Protein AF-Q8HYE0-F1 (afdb_monomer_lite)

InterPro domains:
  IPR008854 TPMT family [PF05724] (25-119)
  IPR008854 TPMT family [PS51585] (26-147)
  IPR029063 S-adenosyl-L-methionine-dependent methyltransferase superfamily [G3DSA:3.40.50.150] (15-128)
  IPR029063 S-adenosyl-L-methionine-dependent methyltransferase superfamily [SSF53335] (19-123)

Secondary structure (DSSP, 8-state):
------------S--GGGGTT----HHHHHHHHHTT--TT--TT--HHHHHHHHHHHTT--S-EEEEET-TT-THHHHHHTTT-EEEEE-S-HHHHHHHHHHTT--EEEEE-TTSTT-EEEEE------TTS--------EEEEEP-

pLDDT: mean 82.23, std 21.08, range [30.97, 98.31]

Organism: Canis lupus familiaris (NCBI:txid9615)

Structure (mmCIF, N/CA/C/O backbone):
data_AF-Q8HYE0-F1
#
_entry.id   AF-Q8HYE0-F1
#
loop_
_atom_site.group_PDB
_atom_site.id
_atom_site.type_symbol
_atom_site.label_atom_id
_atom_site.label_alt_id
_atom_site.label_comp_id
_atom_site.label_asym_id
_atom_site.label_entity_id
_atom_site.label_seq_id
_atom_site.pdbx_PDB_ins_code
_atom_site.Cartn_x
_atom_site.Cartn_y
_atom_site.Cartn_z
_atom_site.occupancy
_atom_site.B_iso_or_equiv
_atom_site.auth_seq_id
_atom_site.auth_comp_id
_atom_site.auth_asym_id
_atom_site.auth_atom_id
_atom_site.pdbx_PDB_model_num
ATOM 1 N N . MET A 1 1 ? -49.484 -1.782 -37.147 1.00 36.88 1 MET A N 1
ATOM 2 C CA . MET A 1 1 ? -48.551 -1.185 -38.129 1.00 36.88 1 MET A CA 1
ATOM 3 C C . MET A 1 1 ? -48.220 0.195 -37.594 1.00 36.88 1 MET A C 1
ATOM 5 O O . MET A 1 1 ? -49.153 0.908 -37.290 1.00 36.88 1 MET A O 1
ATOM 9 N N . ASP A 1 2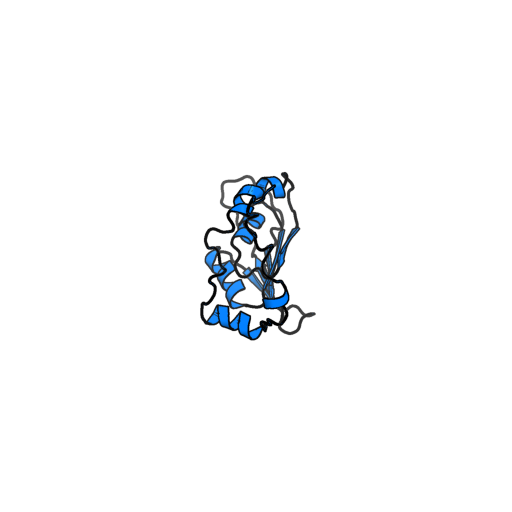 ? -47.003 0.627 -37.333 1.00 38.72 2 ASP A N 1
ATOM 10 C CA . ASP A 1 2 ? -45.665 0.114 -37.563 1.00 38.72 2 ASP A CA 1
ATOM 11 C C . ASP A 1 2 ? -44.758 0.793 -36.515 1.00 38.72 2 ASP A C 1
ATOM 13 O O . ASP A 1 2 ? -45.132 1.772 -35.870 1.00 38.72 2 ASP A O 1
ATOM 17 N N . LYS A 1 3 ? -43.611 0.162 -36.326 1.00 45.47 3 LYS A N 1
ATOM 18 C CA . LYS A 1 3 ? -42.495 0.346 -35.402 1.00 45.47 3 LYS A CA 1
ATOM 19 C C . LYS A 1 3 ? -41.990 1.805 -35.411 1.00 45.47 3 LYS A C 1
ATOM 21 O O . LYS A 1 3 ? -42.129 2.520 -36.391 1.00 45.47 3 LYS A O 1
ATOM 26 N N . THR A 1 4 ? -41.301 2.327 -34.402 1.00 39.41 4 THR A N 1
ATOM 27 C CA . THR A 1 4 ? -39.982 1.848 -33.975 1.00 39.41 4 THR A CA 1
ATOM 28 C C . THR A 1 4 ? -39.584 2.630 -32.724 1.00 39.41 4 THR A C 1
ATOM 30 O O . THR A 1 4 ? -39.259 3.811 -32.795 1.00 39.41 4 THR A O 1
ATOM 33 N N . ARG A 1 5 ? -39.598 1.973 -31.562 1.00 45.75 5 ARG A N 1
ATOM 34 C CA . ARG A 1 5 ? -38.844 2.427 -30.392 1.00 45.75 5 ARG A CA 1
ATOM 35 C C . ARG A 1 5 ? -37.431 1.905 -30.603 1.00 45.75 5 ARG A C 1
ATOM 37 O O . ARG A 1 5 ? -37.188 0.719 -30.401 1.00 45.75 5 ARG A O 1
ATOM 44 N N . THR A 1 6 ? -36.538 2.754 -31.096 1.00 40.34 6 THR A N 1
ATOM 45 C CA . THR A 1 6 ? -35.111 2.452 -31.186 1.00 40.34 6 THR A CA 1
ATOM 46 C C . THR A 1 6 ? -34.599 2.248 -29.766 1.00 40.34 6 THR A C 1
ATOM 48 O O . THR A 1 6 ? -34.343 3.194 -29.024 1.00 40.34 6 THR A O 1
ATOM 51 N N . PHE A 1 7 ? -34.538 0.975 -29.372 1.00 42.16 7 PHE A N 1
ATOM 52 C CA . PHE A 1 7 ? -33.650 0.485 -28.334 1.00 42.16 7 PHE A CA 1
ATOM 53 C C . PHE A 1 7 ? -32.269 1.033 -28.675 1.00 42.16 7 PHE A C 1
ATOM 55 O O . PHE A 1 7 ? -31.673 0.649 -29.679 1.00 42.16 7 PHE A O 1
ATOM 62 N N . LEU A 1 8 ? -31.811 2.004 -27.891 1.00 46.84 8 LEU A N 1
ATOM 63 C CA . LEU A 1 8 ? -30.407 2.354 -27.883 1.00 46.84 8 LEU A CA 1
ATOM 64 C C . LEU A 1 8 ? -29.687 1.082 -27.455 1.00 46.84 8 LEU A C 1
ATOM 66 O O . LEU A 1 8 ? -29.882 0.600 -26.340 1.00 46.84 8 LEU A O 1
ATOM 70 N N . ASP A 1 9 ? -28.950 0.525 -28.405 1.00 46.91 9 ASP A N 1
ATOM 71 C CA . ASP A 1 9 ? -28.003 -0.564 -28.254 1.00 46.91 9 ASP A CA 1
ATOM 72 C C . ASP A 1 9 ? -26.923 -0.096 -27.268 1.00 46.91 9 ASP A C 1
ATOM 74 O O . ASP A 1 9 ? -25.861 0.413 -27.635 1.00 46.91 9 ASP A O 1
ATOM 78 N N . VAL A 1 10 ? -27.259 -0.133 -25.978 1.00 52.53 10 VAL A N 1
ATOM 79 C CA . VAL A 1 10 ? -26.286 -0.011 -24.904 1.00 52.53 10 VAL A CA 1
ATOM 80 C C . VAL A 1 10 ? -25.490 -1.292 -25.003 1.00 52.53 10 VAL A C 1
ATOM 82 O O . VAL A 1 10 ? -25.936 -2.330 -24.522 1.00 52.53 10 VAL A O 1
ATOM 85 N N . LYS A 1 11 ? -24.341 -1.221 -25.679 1.00 49.06 11 LYS A N 1
ATOM 86 C CA . LYS A 1 11 ? -23.344 -2.281 -25.627 1.00 49.06 11 LYS A CA 1
ATOM 87 C C . LYS A 1 11 ? -23.018 -2.530 -24.161 1.00 49.06 11 LYS A C 1
ATOM 89 O O . LYS A 1 11 ? -22.333 -1.746 -23.504 1.00 49.06 11 LYS A O 1
ATOM 94 N N . GLU A 1 12 ? -23.626 -3.603 -23.684 1.00 57.47 12 GLU A N 1
ATOM 95 C CA . GLU A 1 12 ? -23.318 -4.358 -22.489 1.00 57.47 12 GLU A CA 1
ATOM 96 C C . GLU A 1 12 ? -21.791 -4.469 -22.377 1.00 57.47 12 GLU A C 1
ATOM 98 O O . GLU A 1 12 ? -21.123 -4.644 -23.393 1.00 57.47 12 GLU A O 1
ATOM 103 N N . TYR A 1 13 ? -21.272 -4.230 -21.171 1.00 58.56 13 TYR A N 1
ATOM 104 C CA . TYR A 1 13 ? -19.877 -4.285 -20.710 1.00 58.56 13 TYR A CA 1
ATOM 105 C C . TYR A 1 13 ? -18.790 -4.703 -21.728 1.00 58.56 13 TYR A C 1
ATOM 107 O O . TYR A 1 13 ? -18.929 -5.726 -22.392 1.00 58.56 13 TYR A O 1
ATOM 115 N N . PRO A 1 14 ? -17.650 -3.978 -21.800 1.00 65.25 14 PRO A N 1
ATOM 116 C CA . PRO A 1 14 ? -16.597 -4.253 -22.778 1.00 65.25 14 PRO A CA 1
ATOM 117 C C . PRO A 1 14 ? -16.206 -5.733 -22.781 1.00 65.25 14 PRO A C 1
ATOM 119 O O . PRO A 1 14 ? -15.970 -6.305 -21.717 1.00 65.25 14 PRO A O 1
ATOM 122 N N . ASP A 1 15 ? -16.142 -6.305 -23.986 1.00 74.94 15 ASP A N 1
ATOM 123 C CA . ASP A 1 15 ? -15.785 -7.698 -24.252 1.00 74.94 15 ASP A CA 1
ATOM 124 C C . ASP A 1 15 ? -14.587 -8.126 -23.389 1.00 74.94 15 ASP A C 1
ATOM 126 O O . ASP A 1 15 ? -13.465 -7.623 -23.533 1.00 74.94 15 ASP A O 1
ATOM 130 N N . THR A 1 16 ? -14.852 -9.035 -22.448 1.00 76.62 16 THR A N 1
ATOM 131 C CA . THR A 1 16 ? -13.880 -9.523 -21.465 1.00 76.62 16 THR A CA 1
ATOM 132 C C . THR A 1 16 ? -12.692 -10.219 -22.128 1.00 76.62 16 THR A C 1
ATOM 134 O O . THR A 1 16 ? -11.622 -10.324 -21.527 1.00 76.62 16 THR A O 1
ATOM 137 N N . GLU A 1 17 ? -12.834 -10.632 -23.390 1.00 86.31 17 GLU A N 1
ATOM 138 C CA . GLU A 1 17 ? -11.787 -11.299 -24.154 1.00 86.31 17 GLU A CA 1
ATOM 139 C C . GLU A 1 17 ? -10.664 -10.346 -24.596 1.00 86.31 17 GLU A C 1
ATOM 141 O O . GLU A 1 17 ? -9.541 -10.797 -24.832 1.00 86.31 17 GLU A O 1
ATOM 146 N N . VAL A 1 18 ? -10.911 -9.029 -24.660 1.00 89.44 18 VAL A N 1
ATOM 147 C CA . VAL A 1 18 ? -9.948 -8.033 -25.182 1.00 89.44 18 VAL A CA 1
ATOM 148 C C . VAL A 1 18 ? -8.645 -8.001 -24.377 1.00 89.44 18 VAL A C 1
ATOM 150 O O . VAL A 1 18 ? -7.583 -7.679 -24.910 1.00 89.44 18 VAL A O 1
ATOM 153 N N . GLN A 1 19 ? -8.698 -8.337 -23.087 1.00 89.31 19 GLN A N 1
ATOM 154 C CA . GLN A 1 19 ? -7.539 -8.285 -22.191 1.00 89.31 19 GLN A CA 1
ATOM 155 C C . GLN A 1 19 ? -7.070 -9.656 -21.699 1.00 89.31 19 GLN A C 1
ATOM 157 O O . GLN A 1 19 ? -6.101 -9.712 -20.946 1.00 89.31 19 GLN A O 1
ATOM 162 N N . LYS A 1 20 ? -7.690 -10.756 -22.145 1.00 91.75 20 LYS A N 1
ATOM 163 C CA . LYS A 1 20 ? -7.475 -12.099 -21.576 1.00 91.75 20 LYS A CA 1
ATOM 164 C C . LYS A 1 20 ? -6.023 -12.586 -21.592 1.00 91.75 20 LYS A C 1
ATOM 166 O O . LYS A 1 20 ? -5.606 -13.310 -20.701 1.00 91.75 20 LYS A O 1
ATOM 171 N N . ASN A 1 21 ? -5.255 -12.163 -22.596 1.00 94.00 21 ASN A N 1
ATOM 172 C CA . ASN A 1 21 ? -3.861 -12.567 -22.793 1.00 94.00 21 ASN A CA 1
ATOM 173 C C . ASN A 1 21 ? -2.860 -11.500 -22.321 1.00 94.00 21 ASN A C 1
ATOM 175 O O . ASN A 1 21 ? -1.671 -11.602 -22.618 1.00 94.00 21 ASN A O 1
ATOM 179 N N . ARG A 1 22 ? -3.314 -10.436 -21.643 1.00 94.12 22 ARG A N 1
ATOM 180 C CA . ARG A 1 22 ? -2.403 -9.419 -21.110 1.00 94.12 22 ARG A CA 1
ATOM 181 C C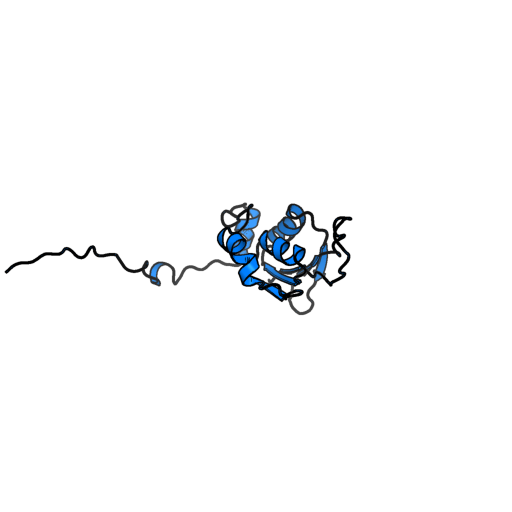 . ARG A 1 22 ? -1.686 -9.984 -19.893 1.00 94.12 22 ARG A C 1
ATOM 183 O O . ARG A 1 22 ? -2.315 -10.313 -18.894 1.00 94.12 22 ARG A O 1
ATOM 190 N N . VAL A 1 23 ? -0.365 -10.028 -19.979 1.00 95.50 23 VAL A N 1
ATOM 191 C CA . VAL A 1 23 ? 0.522 -10.438 -18.892 1.00 95.50 23 VAL A CA 1
ATOM 192 C C . VAL A 1 23 ? 1.385 -9.242 -18.510 1.00 95.50 23 VAL A C 1
ATOM 194 O O . VAL A 1 23 ? 1.772 -8.459 -19.376 1.00 95.50 23 VAL A O 1
ATOM 197 N N . LEU A 1 24 ? 1.634 -9.088 -17.213 1.00 96.75 24 LEU A N 1
ATOM 198 C CA . LEU A 1 24 ? 2.617 -8.161 -16.668 1.00 96.75 24 LEU A CA 1
ATOM 199 C C . LEU A 1 24 ? 3.530 -8.963 -15.742 1.00 96.75 24 LEU A C 1
ATOM 201 O O . LEU A 1 24 ? 3.026 -9.612 -14.822 1.00 96.75 24 LEU A O 1
ATOM 205 N N . THR A 1 25 ? 4.837 -8.951 -15.990 1.00 97.62 25 THR A N 1
ATOM 206 C CA . THR A 1 25 ? 5.800 -9.678 -15.150 1.00 97.62 25 THR A CA 1
ATOM 207 C C . THR A 1 25 ? 6.132 -8.905 -13.871 1.00 97.62 25 THR A C 1
ATOM 209 O O . THR A 1 25 ? 5.815 -7.718 -13.724 1.00 97.62 25 THR A O 1
ATOM 212 N N . LEU A 1 26 ? 6.782 -9.580 -12.918 1.00 95.44 26 LEU A N 1
ATOM 213 C CA . LEU A 1 26 ? 7.219 -8.967 -11.662 1.00 95.44 26 LEU A CA 1
ATOM 214 C C . LEU A 1 26 ? 8.254 -7.860 -11.913 1.00 95.44 26 LEU A C 1
ATOM 216 O O . LEU A 1 26 ? 8.175 -6.789 -11.308 1.00 95.44 26 LEU A O 1
ATOM 220 N N . GLU A 1 27 ? 9.167 -8.086 -12.856 1.00 96.19 27 GLU A N 1
ATOM 221 C CA . GLU A 1 27 ? 10.210 -7.142 -13.261 1.00 96.19 27 GLU A CA 1
ATOM 222 C C . GLU A 1 27 ? 9.600 -5.904 -13.920 1.00 96.19 27 GLU A C 1
ATOM 224 O O . GLU A 1 27 ? 9.979 -4.781 -13.597 1.00 96.19 27 GLU A O 1
ATOM 229 N N . GLU A 1 28 ? 8.600 -6.078 -14.792 1.00 97.75 28 GLU A N 1
ATOM 230 C CA . GLU A 1 28 ? 7.900 -4.953 -15.421 1.00 97.75 28 GLU A CA 1
ATOM 231 C C . GLU A 1 28 ? 7.161 -4.086 -14.392 1.00 97.75 28 GLU A C 1
ATOM 233 O O . GLU A 1 28 ? 7.091 -2.859 -14.534 1.00 97.75 28 GLU A O 1
ATOM 238 N N . TRP A 1 29 ? 6.609 -4.700 -13.340 1.00 97.38 29 TRP A N 1
ATOM 239 C CA . TRP A 1 29 ? 5.995 -3.957 -12.242 1.00 97.38 29 TRP A CA 1
ATOM 240 C C . TRP A 1 29 ? 7.030 -3.226 -11.385 1.00 97.38 29 TRP A C 1
ATOM 242 O O . TRP A 1 29 ? 6.842 -2.047 -11.083 1.00 97.38 29 TRP A O 1
ATOM 252 N N . GLN A 1 30 ? 8.145 -3.870 -11.037 1.00 96.31 30 GLN A N 1
ATOM 253 C CA . GLN A 1 30 ? 9.253 -3.213 -10.334 1.00 96.31 30 GLN A CA 1
ATOM 254 C C . GLN A 1 30 ? 9.812 -2.034 -11.145 1.00 96.31 30 GLN A C 1
ATOM 256 O O . GLN A 1 30 ? 10.013 -0.948 -10.598 1.00 96.31 30 GLN A O 1
ATOM 261 N N . GLU A 1 31 ? 9.955 -2.192 -12.460 1.00 98.00 31 GLU A N 1
ATOM 262 C CA . GLU A 1 31 ? 10.415 -1.132 -13.355 1.00 98.00 31 GLU A CA 1
ATOM 263 C C . GLU A 1 31 ? 9.455 0.065 -13.369 1.00 98.00 31 GLU A C 1
ATOM 265 O O . GLU A 1 31 ? 9.895 1.210 -13.451 1.00 98.00 31 GLU A O 1
ATOM 270 N N . LYS A 1 32 ? 8.136 -0.134 -13.228 1.00 98.31 32 LYS A N 1
ATOM 271 C CA . LYS A 1 32 ? 7.189 0.993 -13.082 1.00 98.31 32 LYS A CA 1
ATOM 272 C C . LYS A 1 32 ? 7.486 1.844 -11.848 1.00 98.31 32 LYS A C 1
ATOM 274 O O . LYS A 1 32 ? 7.334 3.062 -11.921 1.00 98.31 32 LYS A O 1
ATOM 279 N N . TRP A 1 33 ? 7.920 1.235 -10.747 1.00 98.19 33 TRP A N 1
ATOM 280 C CA . TRP A 1 33 ? 8.322 1.971 -9.549 1.00 98.19 33 TRP A CA 1
ATOM 281 C C . TRP A 1 33 ? 9.612 2.758 -9.776 1.00 98.19 33 TRP A C 1
ATOM 283 O O . TRP A 1 33 ? 9.642 3.958 -9.500 1.00 98.19 33 TRP A O 1
ATOM 293 N N . VAL A 1 34 ? 10.638 2.113 -10.340 1.00 98.00 34 VAL A N 1
ATOM 294 C CA . VAL A 1 34 ? 11.932 2.749 -10.652 1.00 98.00 34 VAL A CA 1
ATOM 295 C C . VAL A 1 34 ? 11.746 3.928 -11.612 1.00 98.00 34 VAL A C 1
ATOM 297 O O . VAL A 1 34 ? 12.198 5.038 -11.336 1.00 98.00 34 VAL A O 1
ATOM 300 N N . SER A 1 35 ? 10.993 3.720 -12.692 1.00 97.94 35 SER A N 1
ATOM 301 C CA . SER A 1 35 ? 10.704 4.729 -13.723 1.00 97.94 35 SER A CA 1
ATOM 302 C C . SER A 1 35 ? 9.613 5.740 -13.344 1.00 97.94 35 SER A C 1
ATOM 304 O O . SER A 1 35 ? 9.180 6.518 -14.194 1.00 97.94 35 SER A O 1
ATOM 306 N N . ARG A 1 36 ? 9.132 5.745 -12.090 1.00 97.50 36 ARG A N 1
ATOM 307 C CA . ARG A 1 36 ? 8.083 6.661 -11.592 1.00 97.50 36 ARG A CA 1
ATOM 308 C C . ARG A 1 36 ? 6.757 6.600 -12.362 1.00 97.50 36 ARG A C 1
ATOM 310 O O . ARG A 1 36 ? 5.931 7.506 -12.272 1.00 97.50 36 ARG A O 1
ATOM 317 N N . ARG A 1 37 ? 6.479 5.488 -13.046 1.00 97.88 37 ARG A N 1
ATOM 318 C CA . ARG A 1 37 ? 5.206 5.205 -13.733 1.00 97.88 37 ARG A CA 1
ATOM 319 C C . ARG A 1 37 ? 4.165 4.631 -12.767 1.00 97.88 37 ARG A C 1
ATOM 321 O O . ARG A 1 37 ? 3.576 3.579 -13.018 1.00 97.88 37 ARG A O 1
ATOM 328 N N . ILE A 1 38 ? 3.923 5.350 -11.672 1.00 97.19 38 ILE A N 1
ATOM 329 C CA . ILE A 1 38 ? 3.056 4.947 -10.552 1.00 97.19 38 ILE A CA 1
ATOM 330 C C . ILE A 1 38 ? 1.721 5.707 -10.516 1.00 97.19 38 ILE A C 1
ATOM 332 O O . ILE A 1 38 ? 1.182 5.982 -9.450 1.00 97.19 38 ILE A O 1
ATOM 336 N N . GLY A 1 39 ? 1.151 6.027 -11.684 1.00 97.06 39 GLY A N 1
ATOM 337 C CA . GLY A 1 39 ? -0.107 6.789 -11.804 1.00 97.06 39 GLY A CA 1
ATOM 338 C C . GLY A 1 39 ? -1.352 6.115 -11.203 1.00 97.06 39 GLY A C 1
ATOM 339 O O . GLY A 1 39 ? -2.426 6.705 -11.199 1.00 97.06 39 GLY A O 1
ATOM 340 N N . PHE A 1 40 ? -1.218 4.887 -10.697 1.00 96.25 40 PHE A N 1
ATOM 341 C CA . PHE A 1 40 ? -2.237 4.200 -9.903 1.00 96.25 40 PHE A CA 1
ATOM 342 C C . PHE A 1 40 ? -2.279 4.675 -8.440 1.00 96.25 40 PHE A C 1
ATOM 344 O O . PHE A 1 40 ? -3.275 4.442 -7.757 1.00 96.25 40 PHE A O 1
ATOM 351 N N . HIS A 1 41 ? -1.218 5.316 -7.938 1.00 97.50 41 HIS A N 1
ATOM 352 C CA . HIS A 1 41 ? -1.164 5.800 -6.564 1.00 97.50 41 HIS A CA 1
ATOM 353 C C . HIS A 1 41 ? -2.100 6.999 -6.359 1.00 97.50 41 HIS A C 1
ATOM 355 O O . HIS A 1 41 ? -2.122 7.937 -7.153 1.00 97.50 41 HIS A O 1
ATOM 361 N N . GLN A 1 42 ? -2.863 6.972 -5.265 1.00 97.12 42 GLN A N 1
ATOM 362 C CA . GLN A 1 42 ? -3.777 8.040 -4.871 1.00 97.12 42 GLN A CA 1
ATOM 363 C C . GLN A 1 42 ? -3.256 8.707 -3.594 1.00 97.12 42 GLN A C 1
ATOM 365 O O . GLN A 1 42 ? -3.475 8.193 -2.502 1.00 97.12 42 GLN A O 1
ATOM 370 N N . GLU A 1 43 ? -2.614 9.872 -3.719 1.00 96.12 43 GLU A N 1
ATOM 371 C CA . GLU A 1 43 ? -1.972 10.575 -2.587 1.00 96.12 43 GLU A CA 1
ATOM 372 C C . GLU A 1 43 ? -2.941 10.899 -1.437 1.00 96.12 43 GLU A C 1
ATOM 374 O O . GLU A 1 43 ? -2.578 10.875 -0.266 1.00 96.12 43 GLU A O 1
ATOM 379 N N . GLN A 1 44 ? -4.204 11.186 -1.765 1.00 95.75 44 GLN A N 1
ATOM 380 C CA . GLN A 1 44 ? -5.262 11.490 -0.789 1.00 95.75 44 GLN A CA 1
ATOM 381 C C . GLN A 1 44 ? -6.070 10.248 -0.366 1.00 95.75 44 GLN A C 1
ATOM 383 O O . GLN A 1 44 ? -7.028 10.358 0.407 1.00 95.75 44 GLN A O 1
ATOM 388 N N . GLY A 1 45 ? -5.696 9.080 -0.891 1.00 96.44 45 GLY A N 1
ATOM 389 C CA . GLY A 1 45 ? -6.363 7.801 -0.703 1.00 96.44 45 GLY A CA 1
ATOM 390 C C . GLY A 1 45 ? -7.704 7.655 -1.424 1.00 96.44 45 GLY A C 1
ATOM 391 O O . GLY A 1 45 ? -8.254 8.578 -2.038 1.00 96.44 45 GLY A O 1
ATOM 392 N N . HIS A 1 46 ? -8.255 6.453 -1.318 1.00 97.75 46 HIS A N 1
ATOM 393 C CA . HIS A 1 46 ? -9.452 6.017 -2.006 1.00 97.75 46 HIS A CA 1
ATOM 394 C C . HIS A 1 46 ? -10.704 6.640 -1.385 1.00 97.75 46 HIS A C 1
ATOM 396 O O . HIS A 1 46 ? -11.138 6.294 -0.281 1.00 97.75 46 HIS A O 1
ATOM 402 N N . LYS A 1 47 ? -11.338 7.554 -2.129 1.00 97.19 47 LYS A N 1
ATOM 403 C CA . LYS A 1 47 ? -12.482 8.360 -1.660 1.00 97.19 47 LYS A CA 1
ATOM 404 C C . LYS A 1 47 ? -13.653 7.516 -1.149 1.00 97.19 47 LYS A C 1
ATOM 406 O O . LYS A 1 47 ? -14.249 7.861 -0.130 1.00 97.19 47 LYS A O 1
ATOM 411 N N . LEU A 1 48 ? -13.977 6.409 -1.826 1.00 97.88 48 LEU A N 1
ATOM 412 C CA . LEU A 1 48 ? -15.066 5.529 -1.384 1.00 97.88 48 LEU A CA 1
ATOM 413 C C . LEU A 1 48 ? -14.693 4.761 -0.118 1.00 97.88 48 LEU A C 1
ATOM 415 O O . LEU A 1 48 ? -15.545 4.598 0.750 1.00 97.88 48 LEU A O 1
ATOM 419 N N . LEU A 1 49 ? -13.428 4.348 0.030 1.00 97.38 49 LEU A N 1
ATOM 420 C CA . LEU A 1 49 ? -13.010 3.678 1.259 1.00 97.38 49 LEU A CA 1
ATOM 421 C C . LEU A 1 49 ? -13.096 4.653 2.428 1.00 97.38 49 LEU A C 1
ATOM 423 O O . LEU A 1 49 ? -13.698 4.322 3.437 1.00 97.38 49 LEU A O 1
ATOM 427 N N . LYS A 1 50 ? -12.610 5.888 2.255 1.00 95.50 50 LYS A N 1
ATOM 428 C CA . LYS A 1 50 ? -12.742 6.948 3.263 1.00 95.50 50 LYS A CA 1
ATOM 429 C C . LYS A 1 50 ? -14.199 7.182 3.674 1.00 95.50 50 LYS A C 1
ATOM 431 O O . LYS A 1 50 ? -14.475 7.302 4.861 1.00 95.50 50 LYS A O 1
ATOM 436 N N . LYS A 1 51 ? -15.127 7.214 2.708 1.00 96.88 51 LYS A N 1
ATOM 437 C CA . LYS A 1 51 ? -16.570 7.383 2.957 1.00 96.88 51 LYS A CA 1
ATOM 438 C C . LYS A 1 51 ? -17.178 6.223 3.755 1.00 96.88 51 LYS A C 1
ATOM 440 O O . LYS A 1 51 ? -18.066 6.457 4.565 1.00 96.88 51 LYS A O 1
ATOM 445 N N . HIS A 1 52 ? -16.736 4.992 3.505 1.00 96.94 52 HIS A N 1
ATOM 446 C CA . HIS A 1 52 ? -17.334 3.781 4.076 1.00 96.94 52 HIS A CA 1
ATOM 447 C C . HIS A 1 52 ? -16.510 3.149 5.206 1.00 96.94 52 HIS A C 1
ATOM 449 O O . HIS A 1 52 ? -16.907 2.112 5.731 1.00 96.94 52 HIS A O 1
ATOM 455 N N . LEU A 1 53 ? -15.392 3.765 5.604 1.00 94.56 53 LEU A N 1
ATOM 456 C CA . LEU A 1 53 ? -14.445 3.193 6.558 1.00 94.56 53 LEU A CA 1
ATOM 457 C C . LEU A 1 53 ? -15.101 2.892 7.908 1.00 94.56 53 LEU A C 1
ATOM 459 O O . LEU A 1 53 ? -14.955 1.791 8.425 1.00 94.56 53 LEU A O 1
ATOM 463 N N . ASP A 1 54 ? -15.878 3.829 8.447 1.00 93.44 54 ASP A N 1
ATOM 464 C CA . ASP A 1 54 ? -16.525 3.646 9.750 1.00 93.44 54 ASP A CA 1
ATOM 465 C C . ASP A 1 54 ? -17.583 2.528 9.703 1.00 93.44 54 ASP A C 1
ATOM 467 O O . ASP A 1 54 ? -17.692 1.723 10.628 1.00 93.44 54 ASP A O 1
ATOM 471 N N . THR A 1 55 ? -18.314 2.409 8.587 1.00 94.88 55 THR A N 1
ATOM 472 C CA . THR A 1 55 ? -19.264 1.308 8.356 1.00 94.88 55 THR A CA 1
ATOM 473 C C . THR A 1 55 ? -18.560 -0.034 8.189 1.00 94.88 55 THR A C 1
ATOM 475 O O . THR A 1 55 ? -19.085 -1.049 8.636 1.00 94.88 55 THR A O 1
ATOM 478 N N . PHE A 1 56 ? -17.392 -0.055 7.546 1.00 92.69 56 PHE A N 1
ATOM 479 C CA . PHE A 1 56 ? -16.587 -1.264 7.388 1.00 92.69 56 PHE A CA 1
ATOM 480 C C . PHE A 1 56 ? -16.056 -1.757 8.737 1.00 92.69 56 PHE A C 1
ATOM 482 O O . PHE A 1 56 ? -16.119 -2.948 9.019 1.00 92.69 56 PHE A O 1
ATOM 489 N N . LEU A 1 57 ? -15.589 -0.836 9.583 1.00 93.62 57 LEU A N 1
ATOM 490 C CA . LEU A 1 57 ? -15.018 -1.159 10.888 1.00 93.62 57 LEU A CA 1
ATOM 491 C C . LEU A 1 57 ? -16.066 -1.506 11.948 1.00 93.62 57 LEU A C 1
ATOM 493 O O . LEU A 1 57 ? -15.739 -2.213 12.891 1.00 93.62 57 LEU A O 1
ATOM 497 N N . LYS A 1 58 ? -17.305 -1.005 11.835 1.00 91.31 58 LYS A N 1
ATOM 498 C CA . LYS A 1 58 ? -18.428 -1.295 12.756 1.00 91.31 58 LYS A CA 1
ATOM 499 C C . LYS A 1 58 ? -18.114 -1.104 14.251 1.00 91.31 58 LYS A C 1
ATOM 501 O O . LYS A 1 58 ? -18.748 -1.719 15.102 1.00 91.31 58 LYS A O 1
ATOM 506 N N . GLY A 1 59 ? -17.146 -0.249 14.585 1.00 87.19 59 GLY A N 1
ATOM 507 C CA . GLY A 1 59 ? -16.684 -0.055 15.964 1.00 87.19 59 GLY A CA 1
ATOM 508 C C . GLY A 1 59 ? -15.873 -1.223 16.540 1.00 87.19 59 GLY A C 1
ATOM 509 O O . GLY A 1 59 ? -15.559 -1.212 17.731 1.00 87.19 59 GLY A O 1
ATOM 510 N N . GLU A 1 60 ? -15.518 -2.216 15.723 1.00 89.56 60 GLU A N 1
ATOM 511 C CA . GLU A 1 60 ? -14.588 -3.268 16.112 1.00 89.56 60 GLU A CA 1
ATOM 512 C C . GLU A 1 60 ? -13.199 -2.675 16.364 1.00 89.56 60 GLU A C 1
ATOM 514 O O . GLU A 1 60 ? -12.801 -1.687 15.752 1.00 89.56 60 GLU A O 1
ATOM 519 N N . ASN A 1 61 ? -12.445 -3.284 17.277 1.00 88.00 61 ASN A N 1
ATOM 520 C CA . ASN A 1 61 ? -11.084 -2.876 17.617 1.00 88.00 61 ASN A CA 1
ATOM 521 C C . ASN A 1 61 ? -10.131 -4.041 17.347 1.00 88.00 61 ASN A C 1
ATOM 523 O O . ASN A 1 61 ? -10.514 -5.200 17.479 1.00 88.00 61 ASN A O 1
ATOM 527 N N . GLY A 1 62 ? -8.882 -3.752 16.978 1.00 88.50 62 GLY A N 1
ATOM 528 C CA . GLY A 1 62 ? -7.859 -4.796 16.848 1.00 88.50 62 GLY A CA 1
ATOM 529 C C . GLY A 1 62 ? -8.029 -5.749 15.658 1.00 88.50 62 GLY A C 1
ATOM 530 O O . GLY A 1 62 ? -7.350 -6.772 15.616 1.00 88.50 62 GLY A O 1
ATOM 531 N N . LEU A 1 63 ? -8.893 -5.425 14.685 1.00 92.81 63 LEU A N 1
ATOM 532 C CA . LEU A 1 63 ? -8.993 -6.168 13.421 1.00 92.81 63 LEU A CA 1
ATOM 533 C C . LEU A 1 63 ? -7.630 -6.393 12.757 1.00 92.81 63 LEU A C 1
ATOM 535 O O . LEU A 1 63 ? -6.737 -5.547 12.838 1.00 92.81 63 LEU A O 1
ATOM 539 N N . ARG A 1 64 ? -7.509 -7.512 12.038 1.00 94.06 64 ARG A N 1
ATOM 540 C CA . ARG A 1 64 ? -6.395 -7.783 11.125 1.00 94.06 64 ARG A CA 1
ATOM 541 C C . ARG A 1 64 ? -6.854 -7.540 9.692 1.00 94.06 64 ARG A C 1
ATOM 543 O O . ARG A 1 64 ? -7.742 -8.237 9.212 1.00 94.06 64 ARG A O 1
ATOM 550 N N . VAL A 1 65 ? -6.252 -6.562 9.025 1.00 95.06 65 VAL A N 1
ATOM 551 C CA . VAL A 1 65 ? -6.634 -6.121 7.678 1.00 95.06 65 VAL A CA 1
ATOM 552 C C . VAL A 1 65 ? -5.513 -6.436 6.698 1.00 95.06 65 VAL A C 1
ATOM 554 O O . VAL A 1 65 ? -4.347 -6.156 6.974 1.00 95.06 65 VAL A O 1
ATOM 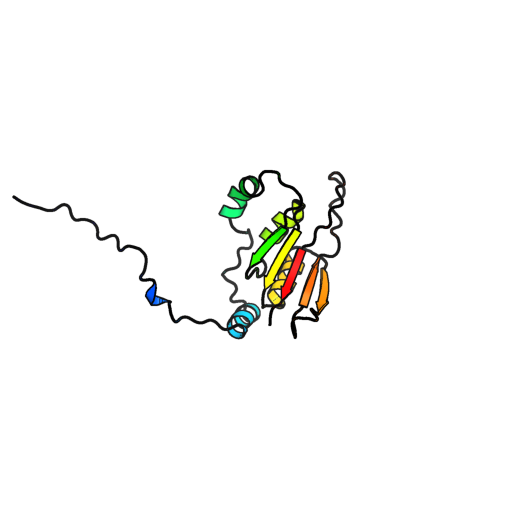557 N N . PHE A 1 66 ? -5.868 -7.026 5.559 1.00 97.00 66 PHE A N 1
ATOM 558 C CA . PHE A 1 66 ? -4.921 -7.423 4.523 1.00 97.00 66 PHE A CA 1
ATOM 559 C C . PHE A 1 66 ? -5.036 -6.531 3.281 1.00 97.00 66 PHE A C 1
ATOM 561 O O . PHE A 1 66 ? -6.139 -6.303 2.789 1.00 97.00 66 PHE A O 1
ATOM 568 N N . PHE A 1 67 ? -3.897 -6.059 2.771 1.00 97.50 67 PHE A N 1
ATOM 569 C CA . PHE A 1 67 ? -3.777 -5.251 1.556 1.00 97.50 67 PHE A CA 1
ATOM 570 C C . PHE A 1 67 ? -2.946 -6.005 0.503 1.00 97.50 67 PHE A C 1
ATOM 572 O O . PHE A 1 67 ? -1.712 -5.982 0.558 1.00 97.50 67 PHE A O 1
ATOM 579 N N . PRO A 1 68 ? -3.586 -6.691 -0.458 1.00 96.81 68 PRO A N 1
ATOM 580 C CA . PRO A 1 68 ? -2.867 -7.318 -1.562 1.00 96.81 68 PRO A CA 1
ATOM 581 C C . PRO A 1 68 ? -2.331 -6.253 -2.524 1.00 96.81 68 PRO A C 1
ATOM 583 O O . PRO A 1 68 ? -3.044 -5.299 -2.830 1.00 96.81 68 PRO A O 1
ATOM 586 N N . LEU A 1 69 ? -1.102 -6.439 -3.023 1.00 97.12 69 LEU A N 1
ATOM 587 C CA . LEU A 1 69 ? -0.444 -5.520 -3.968 1.00 97.12 69 LEU A CA 1
ATOM 588 C C . LEU A 1 69 ? -0.484 -4.072 -3.464 1.00 97.12 69 LEU A C 1
ATOM 590 O O . LEU A 1 69 ? -0.942 -3.155 -4.146 1.00 97.12 69 LEU A O 1
ATOM 594 N N . CYS A 1 70 ? -0.085 -3.891 -2.206 1.00 97.69 70 CYS A N 1
ATOM 595 C CA . CYS A 1 70 ? -0.410 -2.684 -1.457 1.00 97.69 70 CYS A CA 1
ATOM 596 C C . CYS A 1 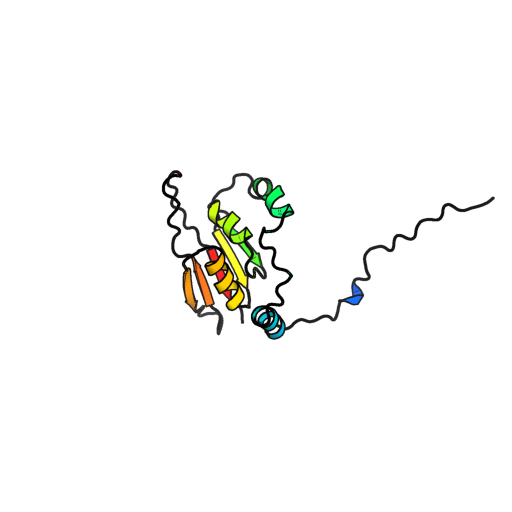70 ? 0.292 -1.427 -1.975 1.00 97.69 70 CYS A C 1
ATOM 598 O O . CYS A 1 70 ? -0.132 -0.321 -1.630 1.00 97.69 70 CYS A O 1
ATOM 600 N N . GLY A 1 71 ? 1.374 -1.566 -2.749 1.00 97.81 71 GLY A N 1
ATOM 601 C CA . GLY A 1 71 ? 2.23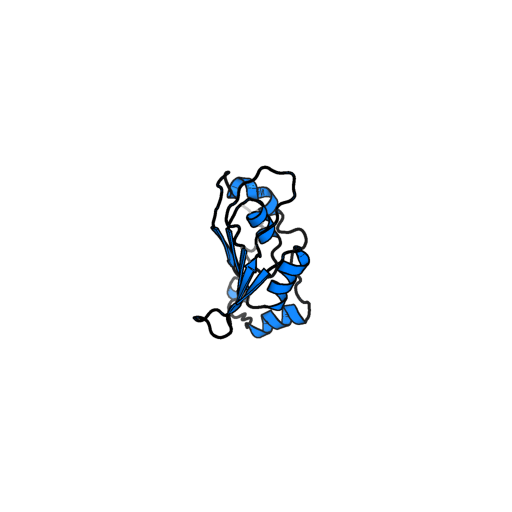8 -0.455 -3.113 1.00 97.81 71 GLY A CA 1
ATOM 602 C C . GLY A 1 71 ? 2.565 0.402 -1.894 1.00 97.81 71 GLY A C 1
ATOM 603 O O . GLY A 1 71 ? 3.073 -0.094 -0.889 1.00 97.81 71 GLY A O 1
ATOM 604 N N . LYS A 1 72 ? 2.172 1.678 -1.972 1.00 97.69 72 LYS A N 1
ATOM 605 C CA . LYS A 1 72 ? 2.233 2.645 -0.868 1.00 97.69 72 LYS A CA 1
ATOM 606 C C . LYS A 1 72 ? 0.864 3.203 -0.461 1.00 97.69 72 LYS A C 1
ATOM 608 O O . LYS A 1 72 ? 0.711 4.394 -0.215 1.00 97.69 72 LYS A O 1
ATOM 613 N N . ALA A 1 73 ? -0.154 2.344 -0.441 1.00 98.19 73 ALA A N 1
ATOM 614 C CA . ALA A 1 73 ? -1.523 2.687 -0.054 1.00 98.19 73 ALA A CA 1
ATOM 615 C C . ALA A 1 73 ? -1.579 3.433 1.296 1.00 98.19 73 ALA A C 1
ATOM 617 O O . ALA A 1 73 ? -1.266 2.872 2.350 1.00 98.19 73 ALA A O 1
ATOM 618 N N . VAL A 1 74 ? -2.007 4.699 1.270 1.00 97.25 74 VAL A N 1
ATOM 619 C CA . VAL A 1 74 ? -2.118 5.566 2.460 1.00 97.25 74 VAL A CA 1
ATOM 620 C C . VAL A 1 74 ? -3.151 5.040 3.45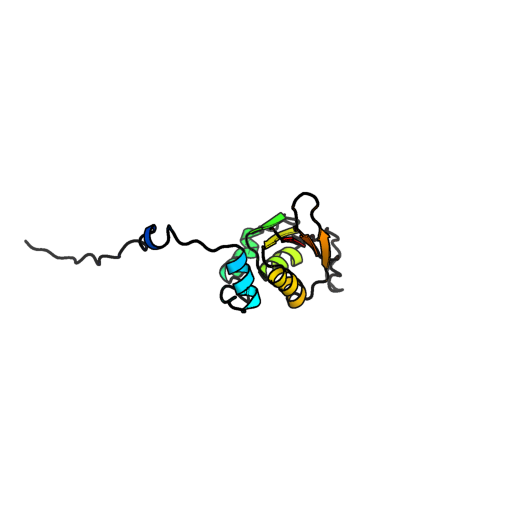9 1.00 97.25 74 VAL A C 1
ATOM 622 O O . VAL A 1 74 ? -3.095 5.313 4.656 1.00 97.25 74 VAL A O 1
ATOM 625 N N . GLU A 1 75 ? -4.093 4.235 2.981 1.00 97.44 75 GLU A N 1
ATOM 626 C CA . GLU A 1 75 ? -5.182 3.662 3.754 1.00 97.44 75 GLU A CA 1
ATOM 627 C C . GLU A 1 75 ? -4.673 2.664 4.790 1.00 97.44 75 GLU A C 1
ATOM 629 O O . GLU A 1 75 ? -5.260 2.561 5.865 1.00 97.44 75 GLU A O 1
ATOM 634 N N . MET A 1 76 ? -3.541 1.997 4.534 1.00 96.44 76 MET A N 1
ATOM 635 C CA . MET A 1 76 ? -2.894 1.132 5.527 1.00 96.44 76 MET A CA 1
ATOM 636 C C . MET A 1 76 ? -2.617 1.895 6.827 1.00 96.44 76 MET A C 1
ATOM 638 O O . MET A 1 76 ? -2.867 1.390 7.923 1.00 96.44 76 MET A O 1
ATOM 642 N N . LYS A 1 77 ? -2.192 3.159 6.719 1.00 94.06 77 LYS A N 1
ATOM 643 C CA . LYS A 1 77 ? -1.995 4.033 7.875 1.00 94.06 77 LYS A CA 1
ATOM 644 C C . LYS A 1 77 ? -3.315 4.381 8.565 1.00 94.06 77 LYS A C 1
ATOM 646 O O . LYS A 1 77 ? -3.360 4.422 9.789 1.00 94.06 77 LYS A O 1
ATOM 651 N N . TRP A 1 78 ? -4.403 4.566 7.815 1.00 94.81 78 TRP A N 1
ATOM 652 C CA . TRP A 1 78 ? -5.722 4.868 8.387 1.00 94.81 78 TRP A CA 1
ATOM 653 C C . TRP A 1 78 ? -6.260 3.739 9.269 1.00 94.81 78 TRP A C 1
ATOM 655 O O . TRP A 1 78 ? -6.908 4.030 10.279 1.00 94.81 78 TRP A O 1
ATOM 665 N N . PHE A 1 79 ? -6.008 2.481 8.890 1.00 94.31 79 PHE A N 1
ATOM 666 C CA . PHE A 1 79 ? -6.344 1.309 9.702 1.00 94.31 79 PHE A CA 1
ATOM 667 C C . PHE A 1 79 ? -5.422 1.191 10.921 1.00 94.31 79 PHE A C 1
ATOM 669 O O . PHE A 1 79 ? -5.913 1.019 12.037 1.00 94.31 79 PHE A O 1
ATOM 676 N N . ALA A 1 80 ? -4.110 1.358 10.735 1.00 91.31 80 ALA A N 1
ATOM 677 C CA . ALA A 1 80 ? -3.149 1.321 11.837 1.00 91.31 80 ALA A CA 1
ATOM 678 C C . ALA A 1 80 ? -3.441 2.397 12.903 1.00 91.31 80 ALA A C 1
ATOM 680 O O . ALA A 1 80 ? -3.483 2.098 14.093 1.00 91.31 80 ALA A O 1
ATOM 681 N N . ASP A 1 81 ? -3.755 3.629 12.496 1.00 90.56 81 ASP A N 1
ATOM 682 C CA . ASP A 1 81 ? -4.095 4.730 13.413 1.00 90.56 81 ASP A CA 1
ATOM 683 C C . ASP A 1 81 ? -5.363 4.488 14.234 1.00 90.56 81 ASP A C 1
ATOM 685 O O . ASP A 1 81 ? -5.571 5.124 15.269 1.00 90.56 81 ASP A O 1
ATOM 689 N N . ARG A 1 82 ? -6.218 3.572 13.779 1.00 90.25 82 ARG A N 1
ATOM 690 C CA . ARG A 1 82 ? -7.463 3.192 14.451 1.00 90.25 82 ARG A CA 1
ATOM 691 C C . ARG A 1 82 ? -7.316 1.978 15.364 1.00 90.25 82 ARG A C 1
ATOM 693 O O . ARG A 1 82 ? -8.313 1.511 15.898 1.00 90.25 82 ARG A O 1
ATOM 700 N N . GLY A 1 83 ? -6.104 1.473 15.591 1.00 89.44 83 GLY A N 1
ATOM 701 C CA . GLY A 1 83 ? -5.914 0.321 16.479 1.00 89.44 83 GLY A CA 1
ATOM 702 C C . GLY A 1 83 ? -5.879 -1.029 15.758 1.00 89.44 83 GLY A C 1
ATOM 703 O O . GLY A 1 83 ? -5.836 -2.056 16.432 1.00 89.44 83 GLY A O 1
ATOM 704 N N . HIS A 1 84 ? -5.919 -1.061 14.423 1.00 91.06 84 HIS A N 1
ATOM 705 C CA . HIS A 1 84 ? -5.946 -2.308 13.656 1.00 91.06 84 HIS A CA 1
ATOM 706 C C . HIS A 1 84 ? -4.543 -2.770 13.263 1.00 91.06 84 HIS A C 1
ATOM 708 O O . HIS A 1 84 ? -3.653 -1.970 12.982 1.00 91.06 84 HIS A O 1
ATOM 714 N N . SER A 1 85 ? -4.357 -4.086 13.207 1.00 91.19 85 SER A N 1
ATOM 715 C CA . SER A 1 85 ? -3.165 -4.690 12.617 1.00 91.19 85 SER A CA 1
ATOM 716 C C . SER A 1 85 ? -3.316 -4.730 11.101 1.00 91.19 85 SER A C 1
ATOM 718 O O . SER A 1 85 ? -4.360 -5.137 10.591 1.00 91.19 85 SER A O 1
ATOM 720 N N . VAL A 1 86 ? -2.270 -4.353 10.377 1.00 94.88 86 VAL A N 1
ATOM 721 C CA . VAL A 1 86 ? -2.279 -4.288 8.914 1.00 94.88 86 VAL A CA 1
ATOM 722 C C . VAL A 1 86 ? -1.167 -5.163 8.361 1.00 94.88 86 VAL A C 1
ATOM 724 O O . VAL A 1 86 ? -0.021 -5.083 8.799 1.00 94.88 86 VAL A O 1
ATOM 727 N N . VAL A 1 87 ? -1.503 -6.001 7.388 1.00 96.06 87 VAL A N 1
ATOM 728 C CA . VAL A 1 87 ? -0.529 -6.775 6.620 1.00 96.06 87 VAL A CA 1
ATOM 729 C C . VAL A 1 87 ? -0.686 -6.414 5.153 1.00 96.06 87 VAL A C 1
ATOM 731 O O . VAL A 1 87 ? -1.791 -6.481 4.624 1.00 96.06 87 VAL A O 1
ATOM 734 N N . GLY A 1 88 ? 0.402 -6.047 4.489 1.00 96.44 88 GLY A N 1
ATOM 735 C CA . GLY A 1 88 ? 0.421 -5.830 3.044 1.00 96.44 88 GLY A CA 1
ATOM 736 C C . GLY A 1 88 ? 1.478 -6.688 2.364 1.00 96.44 88 GLY A C 1
ATOM 737 O O . GLY A 1 88 ? 2.460 -7.085 2.991 1.00 96.44 88 GLY A O 1
ATOM 738 N N . VAL A 1 89 ? 1.264 -6.990 1.086 1.00 96.38 89 VAL A N 1
ATOM 739 C CA . VAL A 1 89 ? 2.247 -7.669 0.231 1.00 96.38 89 VAL A CA 1
ATOM 740 C C . VAL A 1 89 ? 2.523 -6.792 -0.983 1.00 96.38 89 VAL A C 1
ATOM 742 O O . VAL A 1 89 ? 1.584 -6.380 -1.663 1.00 96.38 89 VAL A O 1
ATOM 745 N N . GLU A 1 90 ? 3.798 -6.531 -1.264 1.00 97.00 90 GLU A N 1
ATOM 746 C CA . GLU A 1 90 ? 4.254 -5.736 -2.408 1.00 97.00 90 GLU A CA 1
ATOM 747 C C . GLU A 1 90 ? 5.608 -6.248 -2.921 1.00 97.00 90 GLU A C 1
ATOM 749 O O . GLU A 1 90 ? 6.539 -6.450 -2.155 1.00 97.00 90 GLU A O 1
ATOM 754 N N . ILE A 1 91 ? 5.747 -6.438 -4.231 1.00 96.06 91 ILE A N 1
ATOM 755 C CA . ILE A 1 91 ? 6.982 -6.938 -4.866 1.00 96.06 91 ILE A CA 1
ATOM 756 C C . ILE A 1 91 ? 8.077 -5.854 -4.960 1.00 96.06 91 ILE A C 1
ATOM 758 O O . ILE A 1 91 ? 9.280 -6.148 -4.963 1.00 96.06 91 ILE A O 1
ATOM 762 N N . SER A 1 92 ? 7.675 -4.584 -5.029 1.00 96.31 92 SER A N 1
ATOM 763 C CA . SER A 1 92 ? 8.561 -3.426 -5.094 1.00 96.31 92 SER A CA 1
ATOM 764 C C . SER A 1 92 ? 9.045 -3.000 -3.710 1.00 96.31 92 SER A C 1
ATOM 766 O O . SER A 1 92 ? 8.333 -2.349 -2.944 1.00 96.31 92 SER A O 1
ATOM 768 N N . GLU A 1 93 ? 10.314 -3.291 -3.411 1.00 96.06 93 GLU A N 1
ATOM 769 C CA . GLU A 1 93 ? 10.969 -2.787 -2.198 1.00 96.06 93 GLU A CA 1
ATOM 770 C C . GLU A 1 93 ? 10.960 -1.251 -2.145 1.00 96.06 93 GLU A C 1
ATOM 772 O O . GLU A 1 93 ? 10.773 -0.670 -1.077 1.00 96.06 93 GLU A O 1
ATOM 777 N N . LEU A 1 94 ? 11.100 -0.591 -3.302 1.00 97.19 94 LEU A N 1
ATOM 778 C CA . LEU A 1 94 ? 11.029 0.865 -3.411 1.00 97.19 94 LEU A CA 1
ATOM 779 C C . LEU A 1 94 ? 9.666 1.390 -2.942 1.00 97.19 94 LEU A C 1
ATOM 781 O O . LEU A 1 94 ? 9.620 2.329 -2.152 1.00 97.19 94 LEU A O 1
ATOM 785 N N . GLY A 1 95 ? 8.569 0.751 -3.360 1.00 96.88 95 GLY A N 1
ATOM 786 C CA . GLY A 1 95 ? 7.224 1.144 -2.936 1.00 96.88 95 GLY A CA 1
ATOM 787 C C . GLY A 1 95 ? 6.995 0.978 -1.436 1.00 96.88 95 GLY A C 1
ATOM 788 O O . GLY A 1 95 ? 6.445 1.873 -0.796 1.00 96.88 95 GLY A O 1
ATOM 789 N N . ILE A 1 96 ? 7.499 -0.114 -0.856 1.00 97.12 96 ILE A N 1
ATOM 790 C CA . ILE A 1 96 ? 7.444 -0.343 0.593 1.00 97.12 96 ILE A CA 1
ATOM 791 C C . ILE A 1 96 ? 8.227 0.740 1.348 1.00 97.12 96 ILE A C 1
ATOM 793 O O . ILE A 1 96 ? 7.713 1.325 2.300 1.00 97.12 96 ILE A O 1
ATOM 797 N N . ARG A 1 97 ? 9.464 1.042 0.933 1.00 96.94 97 ARG A N 1
ATOM 798 C CA . ARG A 1 97 ? 10.292 2.065 1.595 1.00 96.94 97 ARG A CA 1
ATOM 799 C C . ARG A 1 97 ? 9.678 3.462 1.471 1.00 96.94 97 ARG A C 1
ATOM 801 O O . ARG A 1 97 ? 9.684 4.206 2.451 1.00 96.94 97 ARG A O 1
ATOM 808 N N . GLU A 1 98 ? 9.107 3.797 0.314 1.00 97.81 98 GLU A N 1
ATOM 809 C CA . GLU A 1 98 ? 8.381 5.056 0.105 1.00 97.81 98 GLU A CA 1
ATOM 810 C C . GLU A 1 98 ? 7.154 5.178 0.996 1.00 97.81 98 GLU A C 1
ATOM 812 O O . GLU A 1 98 ? 6.947 6.241 1.570 1.00 97.81 98 GLU A O 1
ATOM 817 N N . PHE A 1 99 ? 6.385 4.102 1.188 1.00 97.25 99 PHE A N 1
ATOM 818 C CA . PHE A 1 99 ? 5.275 4.107 2.139 1.00 97.25 99 PHE A CA 1
ATOM 819 C C . PHE A 1 99 ? 5.735 4.541 3.532 1.00 97.25 99 PHE A C 1
ATOM 821 O O . PHE A 1 99 ? 5.181 5.476 4.105 1.00 97.25 99 PHE A O 1
ATOM 828 N N . PHE A 1 100 ? 6.768 3.896 4.080 1.00 95.19 100 PHE A N 1
ATOM 829 C CA . PHE A 1 100 ? 7.248 4.247 5.414 1.00 95.19 100 PHE A CA 1
ATOM 830 C C . PHE A 1 100 ? 7.794 5.681 5.473 1.00 95.19 100 PHE A C 1
ATOM 832 O O . PHE A 1 100 ? 7.504 6.397 6.431 1.00 95.19 100 PHE A O 1
ATOM 839 N N . ALA A 1 101 ? 8.531 6.120 4.449 1.00 95.75 101 ALA A N 1
ATOM 840 C CA . ALA A 1 101 ? 9.068 7.476 4.382 1.00 95.75 101 ALA A CA 1
ATOM 841 C C . ALA A 1 101 ? 7.956 8.540 4.316 1.00 95.75 101 ALA A C 1
ATOM 843 O O . ALA A 1 101 ? 7.945 9.474 5.115 1.00 95.75 101 ALA A O 1
ATOM 844 N N . GLU A 1 102 ? 6.988 8.379 3.414 1.00 95.38 102 GLU A N 1
ATOM 845 C CA . GLU A 1 102 ? 5.899 9.339 3.192 1.00 95.38 102 GLU A CA 1
ATOM 846 C C . GLU A 1 102 ? 4.911 9.389 4.359 1.00 95.38 102 GLU A C 1
ATOM 848 O O . GLU A 1 102 ? 4.377 10.449 4.679 1.00 95.38 102 GLU A O 1
ATOM 853 N N . GLN A 1 103 ? 4.687 8.258 5.033 1.00 93.31 103 GLN A N 1
ATOM 854 C CA . GLN A 1 103 ? 3.830 8.198 6.218 1.00 93.31 103 GLN A CA 1
ATOM 855 C C . GLN A 1 103 ? 4.564 8.579 7.518 1.00 93.31 103 GLN A C 1
ATOM 857 O O . GLN A 1 103 ? 3.954 8.538 8.590 1.00 93.31 103 GLN A O 1
ATOM 862 N N . ASN A 1 104 ? 5.848 8.956 7.434 1.00 92.00 104 ASN A N 1
ATOM 863 C CA . ASN A 1 104 ? 6.718 9.297 8.562 1.00 92.00 104 ASN A CA 1
ATOM 864 C C . ASN A 1 104 ? 6.763 8.191 9.636 1.00 92.00 104 ASN A C 1
ATOM 866 O O . ASN A 1 104 ? 6.498 8.413 10.820 1.00 92.00 104 ASN A O 1
ATOM 870 N N . LEU A 1 105 ? 7.049 6.968 9.189 1.00 88.50 105 LEU A N 1
ATOM 871 C CA . LEU A 1 105 ? 7.040 5.751 9.991 1.00 88.50 105 LEU A CA 1
ATOM 872 C C . LEU A 1 105 ? 8.436 5.141 10.076 1.00 88.50 105 LEU A C 1
ATOM 874 O O . LEU A 1 105 ? 9.038 4.790 9.063 1.00 88.50 105 LEU A O 1
ATOM 878 N N . SER A 1 106 ? 8.913 4.912 11.295 1.00 91.12 106 SER A N 1
ATOM 879 C CA . SER A 1 106 ? 10.110 4.101 11.521 1.00 91.12 106 SER A CA 1
ATOM 880 C C . SER A 1 106 ? 9.778 2.615 11.395 1.00 91.12 106 SER A C 1
ATOM 882 O O . SER A 1 106 ? 8.738 2.170 11.879 1.00 91.12 106 SER A O 1
ATOM 884 N N . TYR A 1 107 ? 10.673 1.827 10.806 1.00 92.31 107 TYR A N 1
ATOM 885 C CA . TYR A 1 107 ? 10.503 0.381 10.658 1.00 92.31 107 TYR A CA 1
ATOM 886 C C . TYR A 1 107 ? 11.808 -0.381 10.887 1.00 92.31 107 TYR A C 1
ATOM 888 O O . TYR A 1 107 ? 12.897 0.181 10.781 1.00 92.31 107 TYR A O 1
ATOM 896 N N . THR A 1 108 ? 11.679 -1.672 11.178 1.00 93.25 108 THR A N 1
ATOM 897 C CA . THR A 1 108 ? 12.754 -2.661 11.090 1.00 93.25 108 THR A CA 1
ATOM 898 C C . THR A 1 108 ? 12.542 -3.527 9.857 1.00 93.25 108 THR A C 1
ATOM 900 O O . THR A 1 108 ? 11.402 -3.828 9.500 1.00 93.25 108 THR A O 1
ATOM 903 N N . GLU A 1 109 ? 13.627 -3.971 9.235 1.00 92.69 109 GLU A N 1
ATOM 904 C CA . GLU A 1 109 ? 13.592 -4.991 8.188 1.00 92.69 109 GLU A CA 1
ATOM 905 C C . GLU A 1 109 ? 14.223 -6.285 8.701 1.00 92.69 109 GLU A C 1
ATOM 907 O O . GLU A 1 109 ? 15.228 -6.260 9.410 1.00 92.69 109 GLU A O 1
ATOM 912 N N . GLU A 1 110 ? 13.626 -7.418 8.352 1.00 91.88 110 GLU A N 1
ATOM 913 C CA . GLU A 1 110 ? 14.176 -8.744 8.633 1.00 91.88 110 GLU A CA 1
ATOM 914 C C . GLU A 1 110 ? 13.911 -9.669 7.423 1.00 91.88 110 GLU A C 1
ATOM 916 O O . GLU A 1 110 ? 12.904 -9.505 6.720 1.00 91.88 110 GLU A O 1
ATOM 921 N N . PRO A 1 111 ? 14.820 -10.610 7.116 1.00 91.12 111 PRO A N 1
ATOM 922 C CA . PRO A 1 111 ? 14.601 -11.596 6.063 1.00 91.12 111 PRO A CA 1
ATOM 923 C C . PRO A 1 111 ? 13.528 -12.614 6.473 1.00 91.12 111 PRO A C 1
ATOM 925 O O . PRO A 1 111 ? 13.398 -12.947 7.651 1.00 91.12 111 PRO A O 1
ATOM 928 N N . ILE A 1 112 ? 12.793 -13.145 5.494 1.00 88.25 112 ILE A N 1
ATOM 929 C CA . ILE A 1 112 ? 11.855 -14.258 5.699 1.00 88.25 112 ILE A CA 1
ATOM 930 C C . ILE A 1 112 ? 12.580 -15.550 5.328 1.00 88.25 112 ILE A C 1
ATOM 932 O O . ILE A 1 112 ? 12.933 -15.747 4.168 1.00 88.25 112 ILE A O 1
ATOM 936 N N . VAL A 1 113 ? 12.822 -16.425 6.304 1.00 87.69 113 VAL A N 1
ATOM 937 C CA . VAL A 1 113 ? 13.636 -17.640 6.114 1.00 87.69 113 VAL A CA 1
ATOM 938 C C . VAL A 1 113 ? 12.988 -18.594 5.106 1.00 87.69 113 VAL A C 1
ATOM 940 O O . VAL A 1 113 ? 13.676 -19.250 4.330 1.00 87.69 113 VAL A O 1
ATOM 943 N N . GLU A 1 114 ? 11.659 -18.635 5.084 1.00 89.31 114 GLU A N 1
ATOM 944 C CA . GLU A 1 114 ? 10.858 -19.522 4.246 1.00 89.31 114 GLU A CA 1
ATOM 945 C C . GLU A 1 114 ? 10.702 -19.025 2.800 1.00 89.31 114 GLU A C 1
ATOM 947 O O . GLU A 1 114 ? 10.288 -19.795 1.935 1.00 89.31 114 GLU A O 1
ATOM 952 N N . ILE A 1 115 ? 11.017 -17.753 2.519 1.00 84.50 115 ILE A N 1
ATOM 953 C CA . ILE A 1 115 ? 10.847 -17.138 1.196 1.00 84.50 115 ILE A CA 1
ATOM 954 C C . ILE A 1 115 ? 12.202 -16.584 0.738 1.00 84.50 115 ILE A C 1
ATOM 956 O O . ILE A 1 115 ? 12.599 -15.509 1.194 1.00 84.50 115 ILE A O 1
ATOM 960 N N . PRO A 1 116 ? 12.915 -17.266 -0.180 1.00 86.31 116 PRO A N 1
ATOM 961 C CA . PRO A 1 116 ? 14.184 -16.778 -0.710 1.00 86.31 116 PRO A CA 1
ATOM 962 C C . PRO A 1 116 ? 14.069 -15.344 -1.238 1.00 86.31 116 PRO A C 1
ATOM 964 O O . PRO A 1 116 ? 13.223 -15.042 -2.074 1.00 86.31 116 PRO A O 1
ATOM 967 N N . GLY A 1 117 ? 14.899 -14.444 -0.705 1.00 84.12 117 GLY A N 1
ATOM 968 C CA . GLY A 1 117 ? 14.895 -13.023 -1.071 1.00 84.12 117 GLY A CA 1
ATOM 969 C C . GLY A 1 117 ? 13.685 -12.217 -0.569 1.00 84.12 117 GLY A C 1
ATOM 970 O O . GLY A 1 117 ? 13.604 -11.007 -0.821 1.00 84.12 117 GLY A O 1
ATOM 971 N N . GLY A 1 118 ? 12.772 -12.858 0.163 1.00 89.00 118 GLY A N 1
ATOM 972 C CA . GLY A 1 118 ? 11.658 -12.230 0.851 1.00 89.00 118 GLY A CA 1
ATOM 973 C C . GLY A 1 118 ? 12.117 -11.455 2.083 1.00 89.00 118 GLY A C 1
ATOM 974 O O . GLY A 1 118 ? 13.021 -11.862 2.817 1.00 89.00 118 GLY A O 1
ATOM 975 N N . LYS A 1 119 ? 11.479 -10.310 2.312 1.00 92.81 119 LYS A N 1
ATOM 976 C CA . LYS A 1 119 ? 11.744 -9.434 3.458 1.00 92.81 119 LYS A CA 1
ATOM 977 C C . LYS A 1 119 ? 10.430 -9.028 4.091 1.00 92.81 119 LYS A C 1
ATOM 979 O O . LYS A 1 119 ? 9.446 -8.822 3.379 1.00 92.81 119 LYS A O 1
ATOM 984 N N . ILE A 1 120 ? 10.427 -8.858 5.403 1.00 93.88 120 ILE A N 1
ATOM 985 C CA . ILE A 1 120 ? 9.315 -8.253 6.125 1.00 93.88 120 ILE A CA 1
ATOM 986 C C . ILE A 1 120 ? 9.775 -6.940 6.753 1.00 93.88 120 ILE A C 1
ATOM 988 O O . ILE A 1 120 ? 10.805 -6.853 7.419 1.00 93.88 120 ILE A O 1
ATOM 992 N N . PHE A 1 121 ? 8.991 -5.902 6.500 1.00 94.12 121 PHE A N 1
ATOM 993 C CA . PHE A 1 121 ? 9.171 -4.564 7.029 1.00 94.12 121 PHE A CA 1
ATOM 994 C C . PHE A 1 121 ? 8.142 -4.370 8.132 1.00 94.12 121 PHE A C 1
ATOM 996 O O . PHE A 1 121 ? 6.938 -4.364 7.866 1.00 94.12 121 PHE A O 1
ATOM 1003 N N . LYS A 1 122 ? 8.601 -4.246 9.375 1.00 91.25 122 LYS A N 1
ATOM 1004 C CA . LYS A 1 122 ? 7.745 -4.119 10.555 1.00 91.25 122 LYS A CA 1
ATOM 1005 C C . LYS A 1 122 ? 7.835 -2.715 11.113 1.00 91.25 122 LYS A C 1
ATOM 1007 O O . LYS A 1 122 ? 8.923 -2.221 11.385 1.00 91.25 122 LYS A O 1
ATOM 1012 N N . LEU A 1 123 ? 6.686 -2.094 11.340 1.00 88.69 123 LEU A N 1
ATOM 1013 C CA . LEU A 1 123 ? 6.600 -0.809 12.022 1.00 88.69 123 LEU A CA 1
ATOM 1014 C C . LEU A 1 123 ? 7.271 -0.874 13.409 1.00 88.69 123 LEU A C 1
ATOM 1016 O O . LEU A 1 123 ? 6.894 -1.688 14.256 1.00 88.69 123 LEU A O 1
ATOM 1020 N N . CYS A 1 124 ? 8.231 0.017 13.663 1.00 80.56 124 CYS A N 1
ATOM 1021 C CA . CYS A 1 124 ? 8.751 0.261 15.005 1.00 80.56 124 CYS A CA 1
ATOM 1022 C C . CYS A 1 124 ? 7.630 0.878 15.840 1.00 80.56 124 CYS A C 1
ATOM 1024 O O . CYS A 1 124 ? 6.940 1.776 15.361 1.00 80.56 124 CYS A O 1
ATOM 1026 N N . ARG A 1 125 ? 7.435 0.401 17.077 1.00 66.31 125 ARG A N 1
ATOM 1027 C CA . ARG A 1 125 ? 6.300 0.791 17.933 1.00 66.31 125 ARG A CA 1
ATOM 1028 C C . ARG A 1 125 ? 6.001 2.292 17.848 1.00 66.31 125 ARG A C 1
ATOM 1030 O O . ARG A 1 125 ? 6.859 3.125 18.124 1.00 66.31 125 ARG A O 1
ATOM 1037 N N . TYR A 1 126 ? 4.762 2.601 17.477 1.00 53.75 126 TYR A N 1
ATOM 1038 C CA . TYR A 1 126 ? 4.263 3.961 17.333 1.00 53.75 126 TYR A CA 1
ATOM 1039 C C . TYR A 1 126 ? 4.309 4.681 18.690 1.00 53.75 126 TYR A C 1
ATOM 1041 O O . TYR A 1 126 ? 3.612 4.281 19.625 1.00 53.75 126 TYR A O 1
ATOM 1049 N N . ASN A 1 127 ? 5.084 5.760 18.812 1.00 43.84 127 ASN A N 1
ATOM 1050 C CA . ASN A 1 127 ? 4.877 6.715 19.899 1.00 43.84 127 ASN A CA 1
ATOM 1051 C C . ASN A 1 127 ? 3.629 7.530 19.542 1.00 43.84 127 ASN A C 1
ATOM 1053 O O . ASN A 1 127 ? 3.682 8.437 18.715 1.00 43.84 127 ASN A O 1
ATOM 1057 N N . ALA A 1 128 ? 2.478 7.161 20.105 1.00 45.09 128 ALA A N 1
ATOM 1058 C CA . ALA A 1 128 ? 1.254 7.934 19.937 1.00 45.09 128 ALA A CA 1
ATOM 1059 C C . ALA A 1 128 ? 1.459 9.381 20.425 1.00 45.09 128 ALA A C 1
ATOM 1061 O O . ALA A 1 128 ? 2.112 9.624 21.440 1.00 45.09 128 ALA A O 1
ATOM 1062 N N . VAL A 1 129 ? 0.874 10.335 19.695 1.00 42.22 129 VAL A N 1
ATOM 1063 C CA . VAL A 1 129 ? 0.815 11.764 20.047 1.00 42.22 129 VAL A CA 1
ATOM 1064 C C . VAL A 1 129 ? 0.369 11.927 21.517 1.00 42.22 129 VAL A C 1
ATOM 1066 O O . VAL A 1 129 ? -0.557 11.223 21.928 1.00 42.22 129 VAL A O 1
ATOM 1069 N N . PRO A 1 130 ? 0.943 12.856 22.315 1.00 35.69 130 PRO A N 1
ATOM 1070 C CA . PRO A 1 130 ? 0.888 12.817 23.786 1.00 35.69 130 PRO A CA 1
ATOM 1071 C C . PRO A 1 130 ? -0.493 12.977 24.443 1.00 35.69 130 PRO A C 1
ATOM 1073 O O . PRO A 1 130 ? -0.569 12.971 25.667 1.00 35.69 130 PRO A O 1
ATOM 1076 N N . ASN A 1 131 ? -1.581 13.161 23.685 1.00 35.06 131 ASN A N 1
ATOM 1077 C CA . ASN A 1 131 ? -2.833 13.695 24.229 1.00 35.06 131 ASN A CA 1
ATOM 1078 C C . ASN A 1 131 ? -4.108 12.892 23.915 1.00 35.06 131 ASN A C 1
ATOM 1080 O O . ASN A 1 131 ? -5.214 13.424 24.004 1.00 35.06 131 ASN A O 1
ATOM 1084 N N . LYS A 1 132 ? -3.998 11.603 23.572 1.00 37.38 132 LYS A N 1
ATOM 1085 C CA . LYS A 1 132 ? -5.157 10.694 23.540 1.00 37.38 132 LYS A CA 1
ATOM 1086 C C . LYS A 1 132 ? -4.888 9.464 24.400 1.00 37.38 132 LYS A C 1
ATOM 1088 O O . LYS A 1 132 ? -3.798 8.903 24.380 1.00 37.38 132 LYS A O 1
ATOM 1093 N N . LYS A 1 133 ? -5.883 9.120 25.221 1.00 30.97 133 LYS A N 1
ATOM 1094 C CA . LYS A 1 133 ? -5.811 8.129 26.300 1.00 30.97 133 LYS A CA 1
ATOM 1095 C C . LYS A 1 133 ? -5.169 6.818 25.833 1.00 30.97 133 LYS A C 1
ATOM 1097 O O . LYS A 1 133 ? -5.476 6.290 24.771 1.00 30.97 133 LYS A O 1
ATOM 1102 N N . ARG A 1 134 ? -4.262 6.343 26.682 1.00 38.56 134 ARG A N 1
ATOM 1103 C CA . ARG A 1 134 ? -3.352 5.213 26.506 1.00 38.56 134 ARG A CA 1
ATOM 1104 C C . ARG A 1 134 ? -4.141 3.910 26.289 1.00 38.56 134 ARG A C 1
ATOM 1106 O O . ARG A 1 134 ? -4.785 3.431 27.215 1.00 38.56 134 ARG A O 1
ATOM 1113 N N . VAL A 1 135 ? -4.040 3.325 25.096 1.00 31.12 135 VAL A N 1
ATOM 1114 C CA . VAL A 1 135 ? -4.331 1.906 24.843 1.00 31.12 135 VAL A CA 1
ATOM 1115 C C . VAL A 1 135 ? -3.119 1.341 24.112 1.00 31.12 135 VAL A C 1
ATOM 1117 O O . VAL A 1 135 ? -2.884 1.632 22.943 1.00 31.12 135 VAL A O 1
ATOM 1120 N N . SER A 1 136 ? -2.293 0.590 24.834 1.00 34.88 136 SER A N 1
ATOM 1121 C CA . SER A 1 136 ? -1.188 -0.169 24.258 1.00 34.88 136 SER A CA 1
ATOM 1122 C C . SER A 1 136 ? -1.752 -1.439 23.624 1.00 34.88 136 SER A C 1
ATOM 1124 O O . SER A 1 136 ? -1.944 -2.440 24.311 1.00 34.88 136 SER A O 1
ATOM 1126 N N . LEU A 1 137 ? -2.031 -1.396 22.326 1.00 34.41 137 LEU A N 1
ATOM 1127 C CA . LEU A 1 137 ? -2.233 -2.594 21.514 1.00 34.41 137 LEU A CA 1
ATOM 1128 C C . LEU A 1 137 ? -1.048 -2.742 20.551 1.00 34.41 137 LEU A C 1
ATOM 1130 O O . LEU A 1 137 ? -0.461 -1.730 20.153 1.00 34.41 137 LEU A O 1
ATOM 1134 N N . PRO A 1 138 ? -0.647 -3.976 20.196 1.00 38.34 138 PRO A N 1
ATOM 1135 C CA . PRO A 1 138 ? 0.451 -4.209 19.273 1.00 38.34 138 PRO A CA 1
ATOM 1136 C C . PRO A 1 138 ? -0.016 -3.814 17.869 1.00 38.34 138 PRO A C 1
ATOM 1138 O O . PRO A 1 138 ? -0.576 -4.614 17.129 1.00 38.34 138 PRO A O 1
ATOM 1141 N N . LEU A 1 139 ? 0.169 -2.547 17.516 1.00 45.12 139 LEU A N 1
ATOM 1142 C CA . LEU A 1 139 ? -0.086 -2.038 16.175 1.00 45.12 139 LEU A CA 1
ATOM 1143 C C . LEU A 1 139 ? 1.013 -2.545 15.241 1.00 45.12 139 LEU A C 1
ATOM 1145 O O . LEU A 1 139 ? 2.033 -1.891 15.040 1.00 45.12 139 LEU A O 1
ATOM 1149 N N . GLY A 1 140 ? 0.837 -3.758 14.725 1.00 51.97 140 GLY A N 1
ATOM 1150 C CA . GLY A 1 140 ? 1.694 -4.310 13.688 1.00 51.97 140 GLY A CA 1
ATOM 1151 C C . GLY A 1 140 ? 1.196 -3.856 12.324 1.00 51.97 140 GLY A C 1
ATOM 1152 O O . GLY A 1 140 ? 0.200 -4.388 11.844 1.00 51.97 140 GLY A O 1
ATOM 1153 N N . CYS A 1 141 ? 1.876 -2.893 11.701 1.00 57.00 141 CYS A N 1
ATOM 1154 C CA . CYS A 1 141 ? 1.886 -2.806 10.243 1.00 57.00 141 CYS A CA 1
ATOM 1155 C C . CYS A 1 141 ? 3.084 -3.628 9.762 1.00 57.00 141 CYS A C 1
ATOM 1157 O O . CYS A 1 141 ? 4.214 -3.390 10.203 1.00 57.00 141 CYS A O 1
ATOM 1159 N N . SER A 1 142 ? 2.836 -4.644 8.942 1.00 62.75 142 SER A N 1
ATOM 1160 C CA . SER A 1 142 ? 3.875 -5.496 8.370 1.00 62.75 142 SER A CA 1
ATOM 1161 C C . SER A 1 142 ? 3.713 -5.573 6.862 1.00 62.75 142 SER A C 1
ATOM 1163 O O . SER A 1 142 ? 2.655 -5.959 6.370 1.00 62.75 142 SER A O 1
ATOM 1165 N N . LEU A 1 143 ? 4.763 -5.211 6.135 1.00 67.12 143 LEU A N 1
ATOM 1166 C CA . LEU A 1 143 ? 4.804 -5.302 4.681 1.00 67.12 143 LEU A CA 1
ATOM 1167 C C . LEU A 1 143 ? 5.751 -6.419 4.274 1.00 67.12 143 LEU A C 1
ATOM 1169 O O . LEU A 1 143 ? 6.913 -6.417 4.671 1.00 67.12 143 LEU A O 1
ATOM 1173 N N . LEU A 1 144 ? 5.243 -7.378 3.507 1.00 64.50 144 LEU A N 1
ATOM 1174 C CA . LEU A 1 144 ? 6.024 -8.478 2.966 1.00 64.50 144 LEU A CA 1
ATOM 1175 C C . LEU A 1 144 ? 6.399 -8.173 1.521 1.00 64.50 144 LEU A C 1
ATOM 1177 O O . LEU A 1 144 ? 5.541 -7.840 0.702 1.00 64.50 144 LEU A O 1
ATOM 1181 N N . ARG A 1 145 ? 7.674 -8.376 1.200 1.00 75.44 145 ARG A N 1
ATOM 1182 C CA . ARG A 1 145 ? 8.145 -8.454 -0.175 1.00 75.44 145 ARG A CA 1
ATOM 1183 C C . ARG A 1 145 ? 8.154 -9.901 -0.644 1.00 75.44 145 ARG A C 1
ATOM 1185 O O . ARG A 1 145 ? 8.876 -10.713 -0.071 1.00 75.44 145 ARG A O 1
ATOM 1192 N N . SER A 1 146 ? 7.358 -10.207 -1.666 1.00 59.59 146 SER A N 1
ATOM 1193 C CA . SER A 1 146 ? 7.436 -11.485 -2.392 1.00 59.59 146 SER A CA 1
ATOM 1194 C C . SER A 1 146 ? 8.572 -11.420 -3.423 1.00 59.59 146 SER A C 1
ATOM 1196 O O . SER A 1 146 ? 9.042 -10.318 -3.698 1.00 59.59 146 SER A O 1
ATOM 1198 N N . HIS A 1 147 ? 9.065 -12.554 -3.920 1.00 54.81 147 HIS A N 1
ATOM 1199 C CA . HIS A 1 147 ? 10.068 -12.612 -4.992 1.00 54.81 147 HIS A CA 1
ATOM 1200 C C . HIS A 1 147 ? 9.403 -12.957 -6.317 1.00 54.81 147 HIS A C 1
ATOM 1202 O O . HIS A 1 147 ? 8.416 -13.726 -6.279 1.00 54.81 147 HIS A O 1
#

Foldseek 3Di:
DDDDDPPPCPPDDDDPVPCPPDDDDLVNVLVCLVVVVPVVDDPVADPVCVVCVCVVCVPPAAAEEEAEQCQLGPVQVVQLVRRYAYEYEHQHPSSVVVNCVVNVFDWDKDADPVAVVKIKTWTDDDPPDPPDDDDDDPSTDIYMHHD

Radius of gyration: 20.92 Å; chains: 1; bounding box: 63×33×65 Å

Sequence (147 aa):
MDKTRTFLDVKEYPDTEVQKNRVLTLEEWQEKWVSRRIGFHQEQGHKLLKKHLDTFLKGENGLRVFFPLCGKAVEMKWFADRGHSVVGVEISELGIREFFAEQNLSYTEEPIVEIPGGKIFKLCRYNAVPNKKRVSLPLGCSLLRSH